Protein AF-A0A959WT94-F1 (afdb_monomer)

Nearest PDB structures (foldseek):
  5xgu-assembly2_B  TM=8.842E-01  e=6.555E-09  Escherichia coli DEC6A
  8cdv-assembly1_C  TM=9.179E-01  e=2.472E-06  Bacillus subtilis subsp. subtilis str. 168

Foldseek 3Di:
DLCVVCVVVVDDQPADPDRALVSLVVSLVVLPPPPCSVVSNVSSVVPDDDDFQALDQPADRPVRGSGDFDQDCVPPAVRNVLVVVVVVVVVVDDDDPVVVVVSNVVSRVVRVVRRVVVVVVVVVVVVVVVVVVVVVCVVVPPDDADWDFDDADPVGTDTAGVVVRD

Secondary structure (DSSP, 8-state):
-HHHHHHHTT------SS--HHHHHHHHHTTTT-TTHHHHHHHHHHTSPPP---SS---BGGGTBSS----S-TTT-HHHHHHHHHHHHHHH-PPPHHHHHHHHHHHHHHHHHHHHHHHHHHHHHHHHHHHHHHHHHGGGTT----EEEEEEETTEEEEEETTTT-

pLDDT: mean 90.52, std 6.8, range [61.22, 98.25]

Sequence (166 aa):
AVGRVARTMGVALKLGDKPTPKEFDATLREFEGRPDGRILSYLVLRALPRAEYTAEDRGHFGIGARRYAHFTSPIRRYPDLVVHRLVRLALAGPSSPDVSDRLKADVQAAAVICNDRERLADKAERFSDRLLRARFMADHIGESYDGVVSDVTGFGVFVTVENPYV

Radius of gyration: 21.81 Å; Cα contacts (8 Å, |Δi|>4): 116; chains: 1; bounding box: 52×33×58 Å

Structure (mmCIF, N/CA/C/O backbone):
data_AF-A0A959WT94-F1
#
_entry.id   AF-A0A959WT94-F1
#
loop_
_atom_site.group_PDB
_atom_site.id
_atom_site.type_symbol
_atom_site.label_atom_id
_atom_site.label_alt_id
_atom_site.label_comp_id
_atom_site.label_asym_id
_atom_site.label_entity_id
_atom_site.label_seq_id
_atom_site.pdbx_PDB_ins_code
_atom_site.Cartn_x
_atom_site.Cartn_y
_atom_site.Cartn_z
_atom_site.occupancy
_atom_site.B_iso_or_equiv
_atom_site.auth_seq_id
_atom_site.auth_comp_id
_atom_site.auth_asym_id
_atom_site.auth_atom_id
_atom_site.pdbx_PDB_model_num
ATOM 1 N N . ALA A 1 1 ? 10.349 2.839 18.066 1.00 61.22 1 ALA A N 1
ATOM 2 C CA . ALA A 1 1 ? 9.208 3.399 18.830 1.00 61.22 1 ALA A CA 1
ATOM 3 C C . ALA A 1 1 ? 8.202 2.314 19.225 1.00 61.22 1 ALA A C 1
ATOM 5 O O . ALA A 1 1 ? 7.979 2.145 20.417 1.00 61.22 1 ALA A O 1
ATOM 6 N N . VAL A 1 2 ? 7.686 1.528 18.271 1.00 75.12 2 VAL A N 1
ATOM 7 C CA . VAL A 1 2 ? 6.688 0.461 18.512 1.00 75.12 2 VAL A CA 1
ATOM 8 C C . VAL A 1 2 ? 7.111 -0.552 19.580 1.00 75.12 2 VAL A C 1
ATOM 10 O O . VAL A 1 2 ? 6.351 -0.802 20.506 1.00 75.12 2 VAL A O 1
ATOM 13 N N . GLY A 1 3 ? 8.358 -1.036 19.551 1.00 77.56 3 GLY A N 1
ATOM 14 C CA . GLY A 1 3 ? 8.851 -1.966 20.578 1.00 77.56 3 GLY A CA 1
ATOM 15 C C . GLY A 1 3 ? 8.880 -1.411 22.008 1.00 77.56 3 GLY A C 1
ATOM 16 O O . GLY A 1 3 ? 8.821 -2.189 22.950 1.00 77.56 3 GLY A O 1
ATOM 17 N N . ARG A 1 4 ? 8.932 -0.084 22.205 1.00 78.06 4 ARG A N 1
ATOM 18 C CA . ARG A 1 4 ? 8.800 0.509 23.551 1.00 78.06 4 ARG A CA 1
ATOM 19 C C . ARG A 1 4 ? 7.352 0.471 24.035 1.00 78.06 4 ARG A C 1
ATOM 21 O O . ARG A 1 4 ? 7.126 0.100 25.177 1.00 78.06 4 ARG A O 1
ATOM 28 N N . VAL A 1 5 ? 6.405 0.808 23.157 1.00 79.69 5 VAL A N 1
ATOM 29 C CA . VAL A 1 5 ? 4.966 0.795 23.467 1.00 79.69 5 VAL A CA 1
ATOM 30 C C . VAL A 1 5 ? 4.479 -0.633 23.724 1.00 79.69 5 VAL A C 1
ATOM 32 O O . VAL A 1 5 ? 3.810 -0.888 24.718 1.00 79.69 5 VAL A O 1
ATOM 35 N N . ALA A 1 6 ? 4.900 -1.595 22.900 1.00 81.00 6 ALA A N 1
ATOM 36 C CA . ALA A 1 6 ? 4.589 -3.004 23.130 1.00 81.00 6 ALA A CA 1
ATOM 37 C C . ALA A 1 6 ? 5.100 -3.482 24.503 1.00 81.00 6 ALA A C 1
ATOM 39 O O . ALA A 1 6 ? 4.353 -4.105 25.251 1.00 81.00 6 ALA A O 1
ATOM 40 N N . ARG A 1 7 ? 6.323 -3.095 24.904 1.00 84.69 7 ARG A N 1
ATOM 41 C CA . ARG A 1 7 ? 6.862 -3.429 26.235 1.00 84.69 7 ARG A CA 1
ATOM 42 C C . ARG A 1 7 ? 6.052 -2.835 27.385 1.00 84.69 7 ARG A C 1
ATOM 44 O O . ARG A 1 7 ? 5.858 -3.524 28.380 1.00 84.69 7 ARG A O 1
ATOM 51 N N . THR A 1 8 ? 5.556 -1.602 27.261 1.00 83.94 8 THR A N 1
ATOM 52 C CA . THR A 1 8 ? 4.666 -1.015 28.283 1.00 83.94 8 THR A CA 1
ATOM 53 C C . THR A 1 8 ? 3.323 -1.739 28.386 1.00 83.94 8 THR A C 1
ATOM 55 O O . THR A 1 8 ? 2.713 -1.723 29.446 1.00 83.94 8 THR A O 1
ATOM 58 N N . MET A 1 9 ? 2.899 -2.426 27.322 1.00 81.81 9 MET A N 1
ATOM 59 C CA . MET A 1 9 ? 1.714 -3.296 27.301 1.00 81.81 9 MET A CA 1
ATOM 60 C C . MET A 1 9 ? 2.046 -4.749 27.702 1.00 81.81 9 MET A C 1
ATOM 62 O O . MET A 1 9 ? 1.252 -5.661 27.493 1.00 81.81 9 MET A O 1
ATOM 66 N N . GLY A 1 10 ? 3.238 -4.992 28.264 1.00 82.38 10 GLY A N 1
ATOM 67 C CA . GLY A 1 10 ? 3.678 -6.321 28.698 1.00 82.38 10 GLY A CA 1
ATOM 68 C C . GLY A 1 10 ? 4.086 -7.258 27.557 1.00 82.38 10 GLY A C 1
ATOM 69 O O . GLY A 1 10 ? 4.183 -8.464 27.768 1.00 82.38 10 GLY A O 1
ATOM 70 N N . VAL A 1 11 ? 4.330 -6.731 26.351 1.00 83.44 11 VAL A N 1
ATOM 71 C CA . VAL A 1 11 ? 4.645 -7.522 25.154 1.00 83.44 11 VAL A CA 1
ATOM 72 C C . VAL A 1 11 ? 6.096 -7.336 24.700 1.00 83.44 11 VAL A C 1
ATOM 74 O O . VAL A 1 11 ? 6.523 -6.284 24.217 1.00 83.44 11 VAL A O 1
ATOM 77 N N . ALA A 1 12 ? 6.844 -8.427 24.846 1.00 82.44 12 ALA A N 1
ATOM 78 C CA . ALA A 1 12 ? 8.128 -8.744 24.227 1.00 82.44 12 ALA A CA 1
ATOM 79 C C . ALA A 1 12 ? 8.109 -8.867 22.692 1.00 82.44 12 ALA A C 1
ATOM 81 O O . ALA A 1 12 ? 7.974 -9.993 22.232 1.00 82.44 12 ALA A O 1
ATOM 82 N N . LEU A 1 13 ? 8.268 -7.805 21.883 1.00 80.88 13 LEU A N 1
ATOM 83 C CA . LEU A 1 13 ? 8.416 -8.008 20.425 1.00 80.88 13 LEU A CA 1
ATOM 84 C C . LEU A 1 13 ? 9.688 -8.810 20.115 1.00 80.88 13 LEU A C 1
ATOM 86 O O . LEU A 1 13 ? 10.795 -8.330 20.360 1.00 80.88 13 LEU A O 1
ATOM 90 N N . LYS A 1 14 ? 9.531 -9.996 19.523 1.00 79.81 14 LYS A N 1
ATOM 91 C CA . LYS A 1 14 ? 10.630 -10.880 19.097 1.00 79.81 14 LYS A CA 1
ATOM 92 C C . LYS A 1 14 ? 11.055 -10.596 17.652 1.00 79.81 14 LYS A C 1
ATOM 94 O O . LYS A 1 14 ? 11.212 -11.506 16.848 1.00 79.81 14 LYS A O 1
ATOM 99 N N . LEU A 1 15 ? 11.198 -9.319 17.309 1.00 82.19 15 LEU A N 1
ATOM 100 C CA . LEU A 1 15 ? 11.661 -8.889 15.991 1.00 82.19 15 LEU A CA 1
ATOM 101 C C . LEU A 1 15 ? 13.140 -8.509 16.099 1.00 82.19 15 LEU A C 1
ATOM 103 O O . LEU A 1 15 ? 13.492 -7.658 16.917 1.00 82.19 15 LEU A O 1
ATOM 107 N N . GLY A 1 16 ? 13.997 -9.149 15.300 1.00 76.69 16 GLY A N 1
ATOM 108 C CA . GLY A 1 16 ? 15.403 -8.752 15.166 1.00 76.69 16 GLY A CA 1
ATOM 109 C C . GLY A 1 16 ? 15.561 -7.404 14.448 1.00 76.69 16 GLY A C 1
ATOM 110 O O . GLY A 1 16 ? 14.578 -6.797 14.031 1.00 76.69 16 GLY A O 1
ATOM 111 N N . ASP A 1 17 ? 16.803 -6.950 14.249 1.00 77.94 17 ASP A N 1
ATOM 112 C CA . ASP A 1 17 ? 17.089 -5.661 13.585 1.00 77.94 17 ASP A CA 1
ATOM 113 C C . ASP A 1 17 ? 16.628 -5.617 12.118 1.00 77.94 17 ASP A C 1
ATOM 115 O O . ASP A 1 17 ? 16.235 -4.569 11.604 1.00 77.94 17 ASP A O 1
ATOM 119 N N . LYS A 1 18 ? 16.668 -6.768 11.436 1.00 81.62 18 LYS A N 1
ATOM 120 C CA . LYS A 1 18 ? 16.148 -6.974 10.077 1.00 81.62 18 LYS A CA 1
ATOM 121 C C . LYS A 1 18 ? 15.169 -8.142 10.094 1.00 81.62 18 LYS A C 1
ATOM 123 O O . LYS A 1 18 ? 15.533 -9.250 9.703 1.00 81.62 18 LYS A O 1
ATOM 128 N N . PRO A 1 19 ? 13.954 -7.916 10.596 1.00 86.38 19 PRO A N 1
ATOM 129 C CA . PRO A 1 19 ? 12.977 -8.977 10.736 1.00 86.38 19 PRO A CA 1
ATOM 130 C C . PRO A 1 19 ? 12.505 -9.442 9.359 1.00 86.38 19 PRO A C 1
ATOM 132 O O . PRO A 1 19 ? 12.385 -8.655 8.420 1.00 86.38 19 PRO A O 1
ATOM 135 N N . THR A 1 20 ? 12.232 -10.730 9.240 1.00 89.19 20 THR A N 1
ATOM 136 C CA . THR A 1 20 ? 11.689 -11.361 8.037 1.00 89.19 20 THR A CA 1
ATOM 137 C C . THR A 1 20 ? 10.158 -11.279 8.017 1.00 89.19 20 THR A C 1
ATOM 139 O O . THR A 1 20 ? 9.535 -11.146 9.074 1.00 89.19 20 THR A O 1
ATOM 142 N N . PRO A 1 21 ? 9.508 -11.432 6.845 1.00 89.56 21 PRO A N 1
ATOM 143 C CA . PRO A 1 21 ? 8.047 -11.500 6.768 1.00 89.56 21 PRO A CA 1
ATOM 144 C C . PRO A 1 21 ? 7.450 -12.593 7.666 1.00 89.56 21 PRO A C 1
ATOM 146 O O . PRO A 1 21 ? 6.391 -12.400 8.251 1.00 89.56 21 PRO A O 1
ATOM 149 N N . LYS A 1 22 ? 8.156 -13.721 7.826 1.00 89.06 22 LYS A N 1
ATOM 150 C CA . LYS A 1 22 ? 7.720 -14.846 8.663 1.00 89.06 22 LYS A CA 1
ATOM 151 C C . LYS A 1 22 ? 7.770 -14.521 10.159 1.00 89.06 22 LYS A C 1
ATOM 153 O O . LYS A 1 22 ? 6.860 -14.896 10.887 1.00 89.06 22 LYS A O 1
ATOM 158 N N . GLU A 1 23 ? 8.813 -13.831 10.619 1.00 88.88 23 GLU A N 1
ATOM 159 C CA . GLU A 1 23 ? 8.909 -13.372 12.015 1.00 88.88 23 GLU A CA 1
ATOM 160 C C . GLU A 1 23 ? 7.857 -12.300 12.325 1.00 88.88 23 GLU A C 1
ATOM 162 O O . GLU A 1 23 ? 7.281 -12.287 13.414 1.00 88.88 23 GLU A O 1
ATOM 167 N N . PHE A 1 24 ? 7.558 -11.439 11.346 1.00 88.62 24 PHE A N 1
ATOM 168 C CA . PHE A 1 24 ? 6.462 -10.475 11.431 1.00 88.62 24 PHE A CA 1
ATOM 169 C C . PHE A 1 24 ? 5.097 -11.162 11.545 1.00 88.62 24 PHE A C 1
ATOM 171 O O . PHE A 1 24 ? 4.346 -10.844 12.462 1.00 88.62 24 PHE A O 1
ATOM 178 N N . ASP A 1 25 ? 4.796 -12.124 10.668 1.00 88.94 25 ASP A N 1
ATOM 179 C CA . ASP A 1 25 ? 3.550 -12.903 10.711 1.00 88.94 25 ASP A CA 1
ATOM 180 C C . ASP A 1 25 ? 3.399 -13.654 12.041 1.00 88.94 25 ASP A C 1
ATOM 182 O O . ASP A 1 25 ? 2.361 -13.569 12.692 1.00 88.94 25 ASP A O 1
ATOM 186 N N . ALA A 1 26 ? 4.465 -14.311 12.512 1.00 89.12 26 ALA A N 1
ATOM 187 C CA . ALA A 1 26 ? 4.461 -14.991 13.805 1.00 89.12 26 ALA A CA 1
ATOM 188 C C . ALA A 1 26 ? 4.160 -14.026 14.965 1.00 89.12 26 ALA A C 1
ATOM 190 O O . ALA A 1 26 ? 3.366 -14.353 15.842 1.00 89.12 26 ALA A O 1
ATOM 191 N N . THR A 1 27 ? 4.737 -12.820 14.938 1.00 88.81 27 THR A N 1
ATOM 192 C CA . THR A 1 27 ? 4.476 -11.780 15.945 1.00 88.81 27 THR A CA 1
ATOM 193 C C . THR A 1 27 ? 3.016 -11.319 15.921 1.00 88.81 27 THR A C 1
ATOM 195 O O . THR A 1 27 ? 2.415 -11.158 16.977 1.00 88.81 27 THR A O 1
ATOM 198 N N . LEU A 1 28 ? 2.419 -11.131 14.738 1.00 89.56 28 LEU A N 1
ATOM 199 C CA . LEU A 1 28 ? 1.009 -10.740 14.623 1.00 89.56 28 LEU A CA 1
ATOM 200 C C . LEU A 1 28 ? 0.069 -11.835 15.142 1.00 89.56 28 LEU A C 1
ATOM 202 O O . LEU A 1 28 ? -0.892 -11.523 15.840 1.00 89.56 28 LEU A O 1
ATOM 206 N N . ARG A 1 29 ? 0.386 -13.111 14.892 1.00 90.56 29 ARG A N 1
ATOM 207 C CA . ARG A 1 29 ? -0.385 -14.244 15.431 1.00 90.56 29 ARG A CA 1
ATOM 208 C C . ARG A 1 29 ? -0.322 -14.340 16.953 1.00 90.56 29 ARG A C 1
ATOM 210 O O . ARG A 1 29 ? -1.302 -14.736 17.569 1.00 90.56 29 ARG A O 1
ATOM 217 N N . GLU A 1 30 ? 0.787 -13.941 17.582 1.00 88.81 30 GLU A N 1
ATOM 218 C CA . GLU A 1 30 ? 0.869 -13.850 19.051 1.00 88.81 30 GLU A CA 1
ATOM 219 C C . GLU A 1 30 ? -0.108 -12.807 19.635 1.00 88.81 30 GLU A C 1
ATOM 221 O O . GLU A 1 30 ? -0.405 -12.838 20.832 1.00 88.81 30 GLU A O 1
ATOM 226 N N . PHE A 1 31 ? -0.612 -11.876 18.816 1.00 90.31 31 PHE A N 1
ATOM 227 C CA . PHE A 1 31 ? -1.589 -10.874 19.243 1.00 90.31 31 PHE A CA 1
ATOM 228 C C . PHE A 1 31 ? -3.038 -11.338 19.098 1.00 90.31 31 PHE A C 1
ATOM 230 O O . PHE A 1 31 ? -3.927 -10.740 19.707 1.00 90.31 31 PHE A O 1
ATOM 237 N N . GLU A 1 32 ? -3.296 -12.392 18.326 1.00 88.56 32 GLU A N 1
ATOM 238 C CA . GLU A 1 32 ? -4.642 -12.927 18.142 1.00 88.56 32 GLU A CA 1
ATOM 239 C C . GLU A 1 32 ? -5.213 -13.438 19.474 1.00 88.56 32 GLU A C 1
ATOM 241 O O . GLU A 1 32 ? -4.534 -14.078 20.274 1.00 88.56 32 GLU A O 1
ATOM 246 N N . GLY A 1 33 ? -6.478 -13.111 19.748 1.00 86.00 33 GLY A N 1
ATOM 247 C CA . GLY A 1 33 ? -7.162 -13.501 20.987 1.00 86.00 33 GLY A CA 1
ATOM 248 C C . GLY A 1 33 ? -6.790 -12.684 22.231 1.00 86.00 33 GLY A C 1
ATOM 249 O O . GLY A 1 33 ? -7.435 -12.842 23.267 1.00 86.00 33 GLY A O 1
ATOM 250 N N . ARG A 1 34 ? -5.807 -11.776 22.156 1.00 89.19 34 ARG A N 1
ATOM 251 C CA . ARG A 1 34 ? -5.510 -10.855 23.260 1.00 89.19 34 ARG A CA 1
ATOM 252 C C . ARG A 1 34 ? -6.493 -9.675 23.295 1.00 89.19 34 ARG A C 1
ATOM 254 O O . ARG A 1 34 ? -6.793 -9.123 22.233 1.00 89.19 34 ARG A O 1
ATOM 261 N N . PRO A 1 35 ? -6.898 -9.184 24.485 1.00 86.50 35 PRO A N 1
ATOM 262 C CA . PRO A 1 35 ? -7.743 -7.989 24.605 1.00 86.50 35 PRO A CA 1
ATOM 263 C C . PRO A 1 35 ? -7.142 -6.730 23.954 1.00 86.50 35 PRO A C 1
ATOM 265 O O . PRO A 1 35 ? -7.859 -5.908 23.395 1.00 86.50 35 PRO A O 1
ATOM 268 N N . ASP A 1 36 ? -5.815 -6.591 23.993 1.00 86.31 36 ASP A N 1
ATOM 269 C CA . ASP A 1 36 ? -5.043 -5.481 23.418 1.00 86.31 36 ASP A CA 1
ATOM 270 C C . ASP A 1 36 ? -4.467 -5.791 22.020 1.00 86.31 36 ASP A C 1
ATOM 272 O O . ASP A 1 36 ? -3.782 -4.958 21.416 1.00 86.31 36 ASP A O 1
ATOM 276 N N . GLY A 1 37 ? -4.762 -6.977 21.475 1.00 88.00 37 GLY A N 1
ATOM 277 C CA . GLY A 1 37 ? -4.138 -7.504 20.263 1.00 88.00 37 GLY A CA 1
ATOM 278 C C . GLY A 1 37 ? -4.353 -6.640 19.022 1.00 88.00 37 GLY A C 1
ATOM 279 O O . GLY A 1 37 ? -3.449 -6.475 18.199 1.00 88.00 37 GLY A O 1
ATOM 280 N N . ARG A 1 38 ? -5.528 -6.010 18.915 1.00 84.69 38 ARG A N 1
ATOM 281 C CA . ARG A 1 38 ? -5.871 -5.112 17.805 1.00 84.69 38 ARG A CA 1
ATOM 282 C C . ARG A 1 38 ? -4.979 -3.869 17.765 1.00 84.69 38 ARG A C 1
ATOM 284 O O . ARG A 1 38 ? -4.489 -3.505 16.697 1.00 84.69 38 ARG A O 1
ATOM 291 N N . ILE A 1 39 ? -4.732 -3.238 18.915 1.00 83.69 39 ILE A N 1
ATOM 292 C CA . ILE A 1 39 ? -3.874 -2.045 19.010 1.00 83.69 39 ILE A CA 1
ATOM 293 C C . ILE A 1 39 ? -2.414 -2.425 18.749 1.00 83.69 39 ILE A C 1
ATOM 295 O O . ILE A 1 39 ? -1.722 -1.729 18.006 1.00 83.69 39 ILE A O 1
ATOM 299 N N . LEU A 1 40 ? -1.951 -3.550 19.301 1.00 87.19 40 LEU A N 1
ATOM 300 C CA . LEU A 1 40 ? -0.597 -4.056 19.059 1.00 87.19 40 LEU A CA 1
ATOM 301 C C . LEU A 1 40 ? -0.356 -4.334 17.570 1.00 87.19 40 LEU A C 1
ATOM 303 O O . LEU A 1 40 ? 0.638 -3.865 17.008 1.00 87.19 40 LEU A O 1
ATOM 307 N N . SER A 1 41 ? -1.303 -5.011 16.916 1.00 88.88 41 SER A N 1
ATOM 308 C CA . SER A 1 41 ? -1.264 -5.277 15.474 1.00 88.88 41 SER A CA 1
ATOM 309 C C . SER A 1 41 ? -1.224 -3.980 14.674 1.00 88.88 41 SER A C 1
ATOM 311 O O . SER A 1 41 ? -0.368 -3.814 13.808 1.00 88.88 41 SER A O 1
ATOM 313 N N . TYR A 1 42 ? -2.091 -3.022 15.009 1.00 86.25 42 TYR A N 1
ATOM 314 C CA . TYR A 1 42 ? -2.118 -1.713 14.366 1.00 86.25 42 TYR A CA 1
ATOM 315 C C . TYR A 1 42 ? -0.773 -0.982 14.473 1.00 86.25 42 TYR A C 1
ATOM 317 O O . TYR A 1 42 ? -0.257 -0.493 13.469 1.00 86.25 42 TYR A O 1
ATOM 325 N N . LEU A 1 43 ? -0.170 -0.936 15.664 1.00 84.88 43 LEU A N 1
ATOM 326 C CA . LEU A 1 43 ? 1.113 -0.265 15.881 1.00 84.88 43 LEU A CA 1
ATOM 327 C C . LEU A 1 43 ? 2.251 -0.922 15.092 1.00 84.88 43 LEU A C 1
ATOM 329 O O . LEU A 1 43 ? 3.074 -0.216 14.509 1.00 84.88 43 LEU A O 1
ATOM 333 N N . VAL A 1 44 ? 2.297 -2.257 15.065 1.00 86.19 44 VAL A N 1
ATOM 334 C CA . VAL A 1 44 ? 3.315 -3.016 14.323 1.00 86.19 44 VAL A CA 1
ATOM 335 C C . VAL A 1 44 ? 3.149 -2.830 12.817 1.00 86.19 44 VAL A C 1
ATOM 337 O O . VAL A 1 44 ? 4.122 -2.503 12.138 1.00 86.19 44 VAL A O 1
ATOM 340 N N . LEU A 1 45 ? 1.926 -2.949 12.296 1.00 87.19 45 LEU A N 1
ATOM 341 C CA . LEU A 1 45 ? 1.635 -2.746 10.875 1.00 87.19 45 LEU A CA 1
ATOM 342 C C . LEU A 1 45 ? 1.912 -1.305 10.433 1.00 87.19 45 LEU A C 1
ATOM 344 O O . LEU A 1 45 ? 2.474 -1.087 9.363 1.00 87.19 45 LEU A O 1
ATOM 348 N N . ARG A 1 46 ? 1.597 -0.313 11.275 1.00 85.75 46 ARG A N 1
ATOM 349 C CA . ARG A 1 46 ? 1.847 1.110 10.994 1.00 85.75 46 ARG A CA 1
ATOM 350 C C . ARG A 1 46 ? 3.336 1.462 10.910 1.00 85.75 46 ARG A C 1
ATOM 352 O O . ARG A 1 46 ? 3.674 2.499 10.346 1.00 85.75 46 ARG A O 1
ATOM 359 N N . ALA A 1 47 ? 4.227 0.634 11.458 1.00 84.50 47 ALA A N 1
ATOM 360 C CA . ALA A 1 47 ? 5.670 0.831 11.322 1.00 84.50 47 ALA A CA 1
ATOM 361 C C . ALA A 1 47 ? 6.236 0.351 9.979 1.00 84.50 47 ALA A C 1
ATOM 363 O O . ALA A 1 47 ? 7.385 0.676 9.673 1.00 84.50 47 ALA A O 1
ATOM 364 N N . LEU A 1 48 ? 5.472 -0.409 9.189 1.00 87.50 48 LEU A N 1
ATOM 365 C CA . LEU A 1 48 ? 5.921 -0.838 7.871 1.00 87.50 48 LEU A CA 1
ATOM 366 C C . LEU A 1 48 ? 5.950 0.345 6.893 1.00 87.50 48 LEU A C 1
ATOM 368 O O . LEU A 1 48 ? 5.054 1.195 6.914 1.00 87.50 48 LEU A O 1
ATOM 372 N N . PRO A 1 49 ? 6.956 0.402 6.003 1.00 88.69 49 PRO A N 1
ATOM 373 C CA . PRO A 1 49 ? 6.943 1.359 4.914 1.00 88.69 49 PRO A CA 1
ATOM 374 C C . PRO A 1 49 ? 5.784 1.050 3.963 1.00 88.69 49 PRO A C 1
ATOM 376 O O . PRO A 1 49 ? 5.386 -0.102 3.774 1.00 88.69 49 PRO A O 1
ATOM 379 N N . ARG A 1 50 ? 5.263 2.096 3.322 1.00 91.12 50 ARG A N 1
ATOM 380 C CA . ARG A 1 50 ? 4.298 1.944 2.234 1.00 91.12 50 ARG A CA 1
ATOM 381 C C . ARG A 1 50 ? 4.980 1.261 1.041 1.00 91.12 50 ARG A C 1
ATOM 383 O O . ARG A 1 50 ? 6.129 1.573 0.737 1.00 91.12 50 ARG A O 1
ATOM 390 N N . ALA A 1 51 ? 4.264 0.373 0.354 1.00 94.12 51 ALA A N 1
ATOM 391 C CA . ALA A 1 51 ? 4.713 -0.161 -0.929 1.00 94.12 51 ALA A CA 1
ATOM 392 C C . ALA A 1 51 ? 4.793 0.953 -1.990 1.00 94.12 51 ALA A C 1
ATOM 394 O O . ALA A 1 51 ? 4.007 1.903 -1.967 1.00 94.12 51 ALA A O 1
ATOM 395 N N . GLU A 1 52 ? 5.738 0.827 -2.916 1.00 94.81 52 GLU A N 1
ATOM 396 C CA . GLU A 1 52 ? 5.956 1.786 -3.998 1.00 94.81 52 GLU A CA 1
ATOM 397 C C . GLU A 1 52 ? 6.335 1.070 -5.297 1.00 94.81 52 GLU A C 1
ATOM 399 O O . GLU A 1 52 ? 6.941 -0.003 -5.285 1.00 94.81 52 GLU A O 1
ATOM 404 N N . TYR A 1 53 ? 6.007 1.686 -6.429 1.00 97.00 53 TYR A N 1
ATOM 405 C CA . TYR A 1 53 ? 6.578 1.327 -7.720 1.00 97.00 53 TYR A CA 1
AT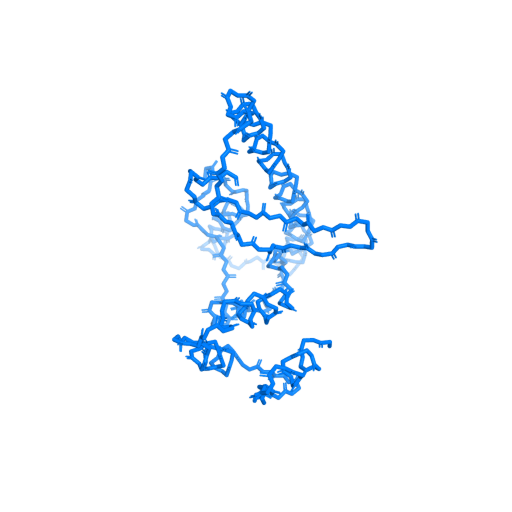OM 406 C C . TYR A 1 53 ? 8.028 1.810 -7.802 1.00 97.00 53 TYR A C 1
ATOM 408 O O . TYR A 1 53 ? 8.337 2.941 -7.426 1.00 97.00 53 TYR A O 1
ATOM 416 N N . THR A 1 54 ? 8.907 0.971 -8.343 1.00 95.25 54 THR A N 1
ATOM 417 C CA . THR A 1 54 ? 10.326 1.269 -8.578 1.00 95.25 54 THR A CA 1
ATOM 418 C C . THR A 1 54 ? 10.834 0.446 -9.764 1.00 95.25 54 THR A C 1
ATOM 420 O O . THR A 1 54 ? 10.298 -0.626 -10.047 1.00 95.25 54 THR A O 1
ATOM 423 N N . ALA A 1 55 ? 11.855 0.941 -10.468 1.00 94.06 55 ALA A N 1
ATOM 424 C CA . ALA A 1 55 ? 12.544 0.180 -11.513 1.00 94.06 55 ALA A CA 1
ATOM 425 C C . ALA A 1 55 ? 13.497 -0.897 -10.949 1.00 94.06 55 ALA A C 1
ATOM 427 O O . ALA A 1 55 ? 14.025 -1.714 -11.702 1.00 94.06 55 ALA A O 1
ATOM 428 N N . GLU A 1 56 ? 13.752 -0.889 -9.638 1.00 92.44 56 GLU A N 1
ATOM 429 C CA . GLU A 1 56 ? 14.632 -1.841 -8.959 1.00 92.44 56 GLU A CA 1
ATOM 430 C C . GLU A 1 56 ? 13.843 -2.970 -8.291 1.00 92.44 56 GLU A C 1
ATOM 432 O O . GLU A 1 56 ? 12.878 -2.730 -7.568 1.00 92.44 56 GLU A O 1
ATOM 437 N N . ASP A 1 57 ? 14.302 -4.209 -8.454 1.00 91.19 57 ASP A N 1
ATOM 438 C CA . ASP A 1 57 ? 13.739 -5.356 -7.743 1.00 91.19 57 ASP A CA 1
ATOM 439 C C . ASP A 1 57 ? 14.196 -5.353 -6.277 1.00 91.19 57 ASP A C 1
ATOM 441 O O . ASP A 1 57 ? 15.307 -5.768 -5.946 1.00 91.19 57 ASP A O 1
ATOM 445 N N . ARG A 1 58 ? 13.331 -4.840 -5.397 1.00 91.19 58 ARG A N 1
ATOM 446 C CA . ARG A 1 58 ? 13.549 -4.779 -3.941 1.00 91.19 58 ARG A CA 1
ATOM 447 C C . ARG A 1 58 ? 12.768 -5.855 -3.177 1.00 91.19 58 ARG A C 1
ATOM 449 O O . ARG A 1 58 ? 12.803 -5.881 -1.946 1.00 91.19 58 ARG A O 1
ATOM 456 N N . GLY A 1 59 ? 12.058 -6.732 -3.890 1.00 92.62 59 GLY A N 1
ATOM 457 C CA . GLY A 1 59 ? 11.060 -7.627 -3.312 1.00 92.62 59 GLY A CA 1
ATOM 458 C C . GLY A 1 59 ? 9.866 -6.894 -2.693 1.00 92.62 59 GLY A C 1
ATOM 459 O O . GLY A 1 59 ? 9.733 -5.675 -2.776 1.00 92.62 59 GLY A O 1
ATOM 460 N N . HIS A 1 60 ? 8.964 -7.653 -2.072 1.00 94.75 60 HIS A N 1
ATOM 461 C CA . HIS A 1 60 ? 7.764 -7.122 -1.433 1.00 94.75 60 HIS A CA 1
ATOM 462 C C . HIS A 1 60 ? 7.560 -7.759 -0.056 1.00 94.75 60 HIS A C 1
ATOM 464 O O . HIS A 1 60 ? 6.986 -8.843 0.081 1.00 94.75 60 HIS A O 1
ATOM 470 N N . PHE A 1 61 ? 8.001 -7.042 0.981 1.00 92.69 61 PHE A N 1
ATOM 471 C CA . PHE A 1 61 ? 8.003 -7.515 2.367 1.00 92.69 61 PHE A CA 1
ATOM 472 C C . PHE A 1 61 ? 6.619 -7.966 2.847 1.00 92.69 61 PHE A C 1
ATOM 474 O O . PHE A 1 61 ? 6.467 -9.092 3.310 1.00 92.69 61 PHE A O 1
ATOM 481 N N . GLY A 1 62 ? 5.598 -7.122 2.660 1.00 89.50 62 GLY A N 1
ATOM 482 C CA . GLY A 1 62 ? 4.248 -7.365 3.185 1.00 89.50 62 GLY A CA 1
ATOM 483 C C . GLY A 1 62 ? 3.521 -8.583 2.604 1.00 89.50 62 GLY A C 1
ATOM 484 O O . GLY A 1 62 ? 2.528 -9.006 3.176 1.00 89.50 62 GLY A O 1
ATOM 485 N N . ILE A 1 63 ? 4.010 -9.159 1.500 1.00 91.00 63 ILE A N 1
ATOM 486 C CA . ILE A 1 63 ? 3.452 -10.388 0.900 1.00 91.00 63 ILE A CA 1
ATOM 487 C C . ILE A 1 63 ? 4.477 -11.533 0.878 1.00 91.00 63 ILE A C 1
ATOM 489 O O . ILE A 1 63 ? 4.221 -12.582 0.298 1.00 91.00 63 ILE A O 1
ATOM 493 N N . GLY A 1 64 ? 5.666 -11.329 1.456 1.00 91.56 64 GLY A N 1
ATOM 494 C CA . GLY A 1 64 ? 6.725 -12.337 1.495 1.00 91.56 64 GLY A CA 1
ATOM 495 C C . GLY A 1 64 ? 7.338 -12.706 0.137 1.00 91.56 64 GLY A C 1
ATOM 496 O O . GLY A 1 64 ? 7.950 -13.767 0.022 1.00 91.56 64 GLY A O 1
ATOM 497 N N . ALA A 1 65 ? 7.200 -11.867 -0.894 1.00 92.94 65 ALA A N 1
ATOM 498 C CA . ALA A 1 65 ? 7.689 -12.176 -2.240 1.00 92.94 65 ALA A CA 1
ATOM 499 C C . ALA A 1 65 ? 9.094 -11.610 -2.490 1.00 92.94 65 ALA A C 1
ATOM 501 O O . ALA A 1 65 ? 9.359 -10.439 -2.224 1.00 92.94 65 ALA A O 1
ATOM 502 N N . ARG A 1 66 ? 9.992 -12.425 -3.068 1.00 93.06 66 ARG A N 1
ATOM 503 C CA . ARG A 1 66 ? 11.339 -11.971 -3.473 1.00 93.06 66 ARG A CA 1
ATOM 504 C C . ARG A 1 66 ? 11.321 -11.059 -4.691 1.00 93.06 66 ARG A C 1
ATOM 506 O O . ARG A 1 66 ? 12.154 -1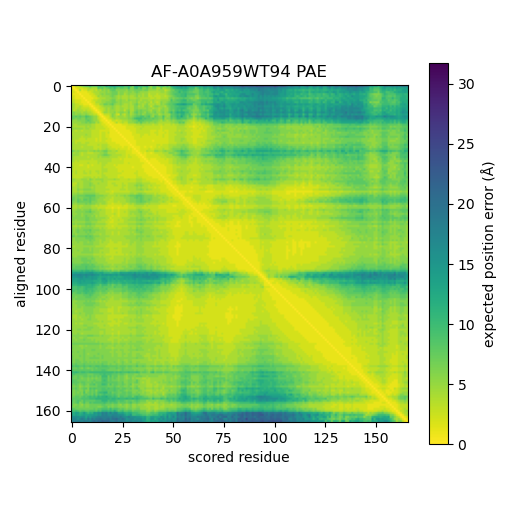0.173 -4.766 1.00 93.06 66 ARG A O 1
ATOM 513 N N . ARG A 1 67 ? 10.400 -11.309 -5.622 1.00 95.06 67 ARG A N 1
ATOM 514 C CA . ARG A 1 67 ? 10.172 -10.515 -6.831 1.00 95.06 67 ARG A CA 1
ATOM 515 C C . ARG A 1 67 ? 8.683 -10.335 -7.000 1.00 95.06 67 ARG A C 1
ATOM 51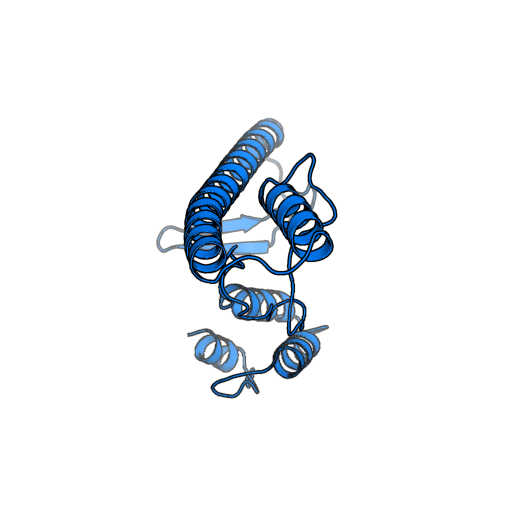7 O O . ARG A 1 67 ? 7.944 -11.316 -6.913 1.00 95.06 67 ARG A O 1
ATOM 524 N N . TYR A 1 68 ? 8.246 -9.109 -7.232 1.00 95.94 68 TYR A N 1
ATOM 525 C CA . TYR A 1 68 ? 6.835 -8.823 -7.419 1.00 95.94 68 TYR A CA 1
ATOM 526 C C . TYR A 1 68 ? 6.647 -7.605 -8.312 1.00 95.94 68 TYR A C 1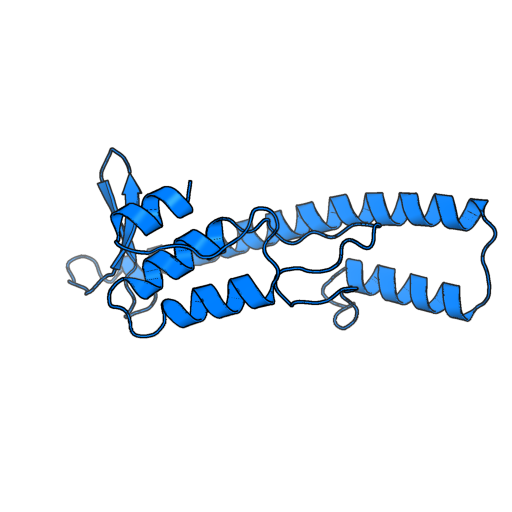
ATOM 528 O O . TYR A 1 68 ? 7.344 -6.606 -8.166 1.00 95.94 68 TYR A O 1
ATOM 536 N N . ALA A 1 69 ? 5.682 -7.695 -9.221 1.00 95.88 69 ALA A N 1
ATOM 537 C CA . ALA A 1 69 ? 5.246 -6.592 -10.058 1.00 95.88 69 ALA A CA 1
ATOM 538 C C . ALA A 1 69 ? 3.743 -6.724 -10.319 1.00 95.88 69 ALA A C 1
ATOM 540 O O . ALA A 1 69 ? 3.220 -7.831 -10.466 1.00 95.88 69 ALA A O 1
ATOM 541 N N . HIS A 1 70 ? 3.044 -5.594 -10.405 1.00 97.31 70 HIS A N 1
ATOM 542 C CA . HIS A 1 70 ? 1.664 -5.590 -10.873 1.00 97.31 70 HIS A CA 1
ATOM 543 C C . HIS A 1 70 ? 1.608 -5.855 -12.383 1.00 97.31 70 HIS A C 1
ATOM 545 O O . HIS A 1 70 ? 2.344 -5.249 -13.157 1.00 97.31 70 HIS A O 1
ATOM 551 N N . PHE A 1 71 ? 0.726 -6.767 -12.793 1.00 97.62 71 PHE A N 1
ATOM 552 C CA . PHE A 1 71 ? 0.567 -7.175 -14.195 1.00 97.62 71 PHE A CA 1
ATOM 553 C C . PHE A 1 71 ? -0.894 -7.409 -14.613 1.00 97.62 71 PHE A C 1
ATOM 555 O O . PHE A 1 71 ? -1.247 -7.303 -15.785 1.00 97.62 71 PHE A O 1
ATOM 562 N N . THR A 1 72 ? -1.769 -7.757 -13.674 1.00 98.19 72 THR A N 1
ATOM 563 C CA . THR A 1 72 ? -3.099 -8.315 -13.952 1.00 98.19 72 THR A CA 1
ATOM 564 C C . THR A 1 72 ? -4.197 -7.273 -14.180 1.00 98.19 72 THR A C 1
ATOM 566 O O . THR A 1 72 ? -5.364 -7.632 -14.305 1.00 98.19 72 THR A O 1
ATOM 569 N N . SER A 1 73 ? -3.899 -5.971 -14.182 1.00 98.12 73 SER A N 1
ATOM 570 C CA . SER A 1 73 ? -4.918 -4.912 -14.286 1.00 98.12 73 SER A CA 1
ATOM 571 C C . SER A 1 73 ? -4.496 -3.698 -15.138 1.00 98.12 73 SER A C 1
ATOM 573 O O . SER A 1 73 ? -4.643 -2.561 -14.680 1.00 98.12 73 SER A O 1
ATOM 575 N N . PRO A 1 74 ? -4.049 -3.891 -16.397 1.00 97.81 74 PRO A N 1
ATOM 576 C CA . PRO A 1 74 ? -3.555 -2.810 -17.266 1.00 97.81 74 PRO A CA 1
ATOM 577 C C . PRO A 1 74 ? -4.598 -1.747 -17.631 1.00 97.81 74 PRO A C 1
ATOM 579 O O . PRO A 1 74 ? -4.225 -0.633 -17.982 1.00 97.81 74 PRO A O 1
ATOM 582 N N . ILE A 1 75 ? -5.896 -2.047 -17.514 1.00 98.25 75 ILE A N 1
ATOM 583 C CA . ILE A 1 75 ? -6.977 -1.083 -17.786 1.00 98.25 75 ILE A CA 1
ATOM 584 C C . ILE A 1 75 ? -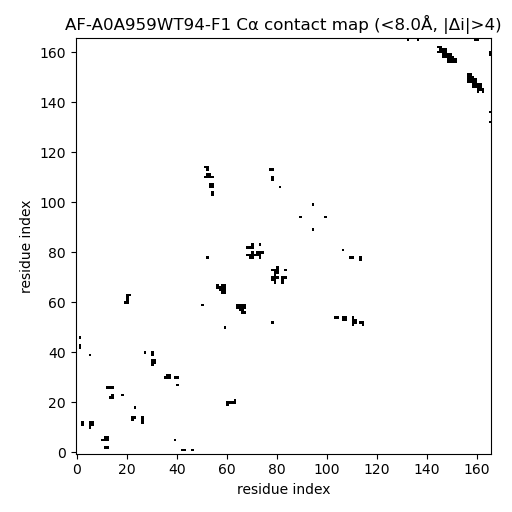7.048 0.014 -16.710 1.00 98.25 75 ILE A C 1
ATOM 586 O O . ILE A 1 75 ? -7.385 1.153 -17.010 1.00 98.25 75 ILE A O 1
ATOM 590 N N . ARG A 1 76 ? -6.727 -0.317 -15.453 1.00 97.44 76 ARG A N 1
ATOM 591 C CA . ARG A 1 76 ? -6.932 0.569 -14.288 1.00 97.44 76 ARG A CA 1
ATOM 592 C C . ARG A 1 76 ? -5.649 0.924 -13.537 1.00 97.44 76 ARG A C 1
ATOM 594 O O . ARG A 1 76 ? -5.700 1.655 -12.555 1.00 97.44 76 ARG A O 1
ATOM 601 N N . ARG A 1 77 ? -4.500 0.398 -13.968 1.00 97.81 77 ARG A N 1
ATOM 602 C CA . ARG A 1 77 ? -3.181 0.682 -13.393 1.00 97.81 77 ARG A CA 1
ATOM 603 C C . ARG A 1 77 ? -2.156 0.822 -14.513 1.00 97.81 77 ARG A C 1
ATOM 605 O O . ARG A 1 77 ? -1.860 -0.134 -15.224 1.00 97.81 77 ARG A O 1
ATOM 612 N N . TYR A 1 78 ? -1.594 2.020 -14.650 1.00 97.94 78 TYR A N 1
ATOM 613 C CA . TYR A 1 78 ? -0.561 2.296 -15.651 1.00 97.94 78 TYR A CA 1
ATOM 614 C C . TYR A 1 78 ? 0.721 1.452 -15.479 1.00 97.94 78 TYR A C 1
ATOM 616 O O . TYR A 1 78 ? 1.265 1.023 -16.498 1.00 97.94 78 TYR A O 1
ATOM 624 N N . PRO A 1 79 ? 1.188 1.126 -14.253 1.00 97.94 79 PRO A N 1
ATOM 625 C CA . PRO A 1 79 ? 2.331 0.229 -14.064 1.00 97.94 79 PRO A CA 1
ATOM 626 C C . PRO A 1 79 ? 2.152 -1.134 -14.738 1.00 97.94 79 PRO A C 1
ATOM 628 O O . PRO A 1 79 ? 3.059 -1.588 -15.427 1.00 97.94 79 PRO A O 1
ATOM 631 N N . ASP A 1 80 ? 0.970 -1.748 -14.635 1.00 98.19 80 ASP A N 1
ATOM 632 C CA . ASP A 1 80 ? 0.669 -3.011 -15.313 1.00 98.19 80 ASP A CA 1
ATOM 633 C C . ASP A 1 80 ? 0.817 -2.869 -16.838 1.00 98.19 80 ASP A C 1
ATOM 635 O O . ASP A 1 80 ? 1.417 -3.726 -17.480 1.00 98.19 80 ASP A O 1
ATOM 639 N N . LEU A 1 81 ? 0.347 -1.764 -17.431 1.00 98.00 81 LEU A N 1
ATOM 640 C CA . LEU A 1 81 ? 0.506 -1.504 -18.867 1.00 98.00 81 LEU A CA 1
ATOM 641 C C . LEU A 1 81 ? 1.983 -1.380 -19.276 1.00 98.00 81 LEU A C 1
ATOM 643 O O . LEU A 1 81 ? 2.374 -1.876 -20.336 1.00 98.00 81 LEU A O 1
ATOM 647 N N . VAL A 1 82 ? 2.808 -0.734 -18.447 1.00 96.75 82 VAL A N 1
ATOM 648 C CA . VAL A 1 82 ? 4.261 -0.666 -18.659 1.00 96.75 82 VAL A CA 1
ATOM 649 C C . VAL A 1 82 ? 4.858 -2.071 -18.627 1.00 96.75 82 VAL A C 1
ATOM 651 O O . VAL A 1 82 ? 5.549 -2.446 -19.570 1.00 96.75 82 VAL A O 1
ATOM 654 N N . VAL A 1 83 ? 4.530 -2.887 -17.621 1.00 96.62 83 VAL A N 1
ATOM 655 C CA . VAL A 1 83 ? 5.018 -4.274 -17.529 1.00 96.62 83 VAL A CA 1
ATOM 656 C C . VAL A 1 83 ? 4.586 -5.102 -18.743 1.00 96.62 83 VAL A C 1
ATOM 658 O O . VAL A 1 83 ? 5.413 -5.809 -19.310 1.00 96.62 83 VAL A O 1
ATOM 661 N N . HIS A 1 84 ? 3.340 -4.976 -19.215 1.00 98.00 84 HIS A N 1
ATOM 662 C CA . HIS A 1 84 ? 2.876 -5.641 -20.445 1.00 98.00 84 HIS A CA 1
ATOM 663 C C . HIS A 1 84 ? 3.752 -5.295 -21.657 1.00 98.00 84 HIS A C 1
ATOM 665 O O . HIS A 1 84 ? 4.131 -6.182 -22.425 1.00 98.00 84 HIS A O 1
ATOM 671 N N . ARG A 1 85 ? 4.120 -4.017 -21.819 1.00 95.56 85 ARG A N 1
ATOM 672 C CA . ARG A 1 85 ? 5.010 -3.562 -22.902 1.00 95.56 85 ARG A CA 1
ATOM 673 C C . ARG A 1 85 ? 6.427 -4.113 -22.748 1.00 95.56 85 ARG A C 1
ATOM 675 O O . ARG A 1 85 ? 7.000 -4.562 -23.737 1.00 95.56 85 ARG A O 1
ATOM 682 N N . LEU A 1 86 ? 6.965 -4.119 -21.527 1.00 94.25 86 LEU A N 1
ATOM 683 C CA . LEU A 1 86 ? 8.294 -4.661 -21.225 1.00 94.25 86 LEU A CA 1
ATOM 684 C C . LEU A 1 86 ? 8.373 -6.166 -21.501 1.00 94.25 86 LEU A C 1
ATOM 686 O O . LEU A 1 86 ? 9.327 -6.621 -22.124 1.00 94.25 86 LEU A O 1
ATOM 690 N N . VAL A 1 87 ? 7.355 -6.930 -21.097 1.00 94.94 87 VAL A N 1
ATOM 691 C CA . VAL A 1 87 ? 7.266 -8.370 -21.382 1.00 94.94 87 VAL A CA 1
ATOM 692 C C . VAL A 1 87 ? 7.221 -8.609 -22.889 1.00 94.94 87 VAL A C 1
ATOM 694 O O . VAL A 1 87 ? 7.960 -9.448 -23.397 1.00 94.94 87 VAL A O 1
ATOM 697 N N . ARG A 1 88 ? 6.413 -7.840 -23.630 1.00 95.44 88 ARG A N 1
ATOM 698 C CA . ARG A 1 88 ? 6.356 -7.947 -25.094 1.00 95.44 88 ARG A CA 1
ATOM 699 C C . ARG A 1 88 ? 7.703 -7.637 -25.754 1.00 95.44 88 ARG A C 1
ATOM 701 O O . ARG A 1 88 ? 8.078 -8.337 -26.687 1.00 95.44 88 ARG A O 1
ATOM 708 N N . LEU A 1 89 ? 8.414 -6.614 -25.276 1.00 92.56 89 LEU A N 1
ATOM 709 C CA . LEU A 1 89 ? 9.751 -6.271 -25.765 1.00 92.56 89 LEU A CA 1
ATOM 710 C C . LEU A 1 89 ? 10.748 -7.402 -25.486 1.00 92.56 89 LEU A C 1
ATOM 712 O O . LEU A 1 89 ? 11.449 -7.822 -26.397 1.00 92.56 89 LEU A O 1
ATOM 716 N N . ALA A 1 90 ? 10.757 -7.942 -24.266 1.00 91.62 90 ALA A N 1
ATOM 717 C CA . ALA A 1 90 ? 11.646 -9.038 -23.886 1.00 91.62 90 ALA A CA 1
ATOM 718 C C . ALA A 1 90 ? 11.410 -10.310 -24.722 1.00 91.62 90 ALA A C 1
ATOM 720 O O . ALA A 1 90 ? 12.360 -11.007 -25.068 1.00 91.62 90 ALA A O 1
ATOM 721 N N . LEU A 1 91 ? 10.154 -10.595 -25.084 1.00 95.44 91 LEU A N 1
ATOM 722 C CA . LEU A 1 91 ? 9.803 -11.716 -25.963 1.00 95.44 91 LEU A CA 1
ATOM 723 C C . LEU A 1 91 ? 10.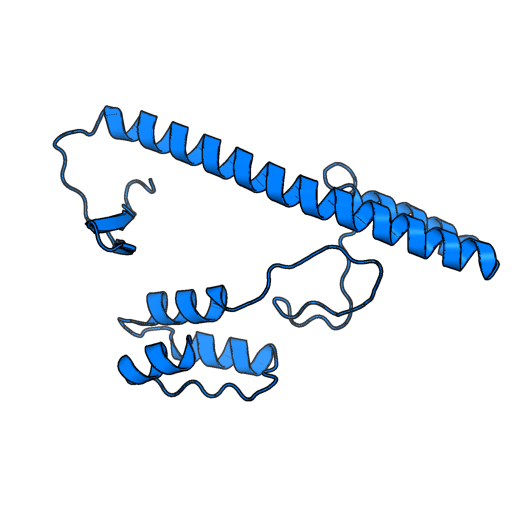235 -11.505 -27.424 1.00 95.44 91 LEU A C 1
ATOM 725 O O . LEU A 1 91 ? 10.376 -12.483 -28.152 1.00 95.44 91 LEU A O 1
ATOM 729 N N . ALA A 1 92 ? 10.444 -10.259 -27.861 1.00 93.56 92 ALA A N 1
ATOM 730 C CA . ALA A 1 92 ? 10.902 -9.945 -29.216 1.00 93.56 92 ALA A CA 1
ATOM 731 C C . ALA A 1 92 ? 12.421 -10.130 -29.405 1.00 93.56 92 ALA A C 1
ATOM 733 O O . ALA A 1 92 ? 12.893 -10.130 -30.541 1.00 93.56 92 ALA A O 1
ATOM 734 N N . GLY A 1 93 ? 13.176 -10.305 -28.317 1.00 91.38 93 GLY A N 1
ATOM 735 C CA . GLY A 1 93 ? 14.622 -10.516 -28.332 1.00 91.38 93 GLY A CA 1
ATOM 736 C C . GLY A 1 93 ? 15.384 -9.527 -27.445 1.00 91.38 93 GLY A C 1
ATOM 737 O O . GLY A 1 93 ? 14.789 -8.629 -26.846 1.00 91.38 93 GLY A O 1
ATOM 738 N N . PRO A 1 94 ? 16.711 -9.696 -27.319 1.00 84.81 94 PRO A N 1
ATOM 739 C CA . PRO A 1 94 ? 17.533 -8.822 -26.494 1.00 84.81 94 PRO A CA 1
ATOM 740 C C . PRO A 1 94 ? 17.599 -7.405 -27.076 1.00 84.81 94 PRO A C 1
ATOM 742 O O . PRO A 1 94 ? 17.847 -7.213 -28.266 1.00 84.81 94 PRO A O 1
ATOM 745 N N . SER A 1 95 ? 17.430 -6.409 -26.210 1.00 84.75 95 SER A N 1
ATOM 746 C CA . SER A 1 95 ? 17.689 -5.003 -26.530 1.00 84.75 95 SER A CA 1
ATOM 747 C C . SER A 1 95 ? 19.181 -4.688 -26.424 1.00 84.75 95 SER A C 1
ATOM 749 O O . SER A 1 95 ? 19.911 -5.335 -25.670 1.00 84.75 95 SER A O 1
ATOM 751 N N . SER A 1 96 ? 19.643 -3.653 -27.132 1.00 88.69 96 SER A N 1
ATOM 752 C CA . SER A 1 96 ? 20.993 -3.129 -26.907 1.00 88.69 96 SER A CA 1
ATOM 753 C C . SER A 1 96 ? 21.134 -2.569 -25.476 1.00 88.69 96 SER A C 1
ATOM 755 O O . SER A 1 96 ? 20.127 -2.200 -24.854 1.00 88.69 96 SER A O 1
ATOM 757 N N . PRO A 1 97 ? 22.364 -2.482 -24.934 1.00 87.25 97 PRO A N 1
ATOM 758 C CA . PRO A 1 97 ? 22.596 -1.906 -23.608 1.00 87.25 97 PRO A CA 1
ATOM 759 C C . PRO A 1 97 ? 22.052 -0.476 -23.467 1.00 87.25 97 PRO A C 1
ATOM 761 O O . PRO A 1 97 ? 21.319 -0.201 -22.526 1.00 87.25 97 PRO A O 1
ATOM 764 N N . ASP A 1 98 ? 22.296 0.386 -24.460 1.00 89.81 98 ASP A N 1
ATOM 765 C CA . ASP A 1 98 ? 21.812 1.777 -24.488 1.00 89.81 98 ASP A CA 1
ATOM 766 C C . ASP A 1 98 ? 20.276 1.874 -24.398 1.00 89.81 98 ASP A C 1
ATOM 768 O O . ASP A 1 98 ? 19.722 2.638 -23.604 1.00 89.81 98 ASP A O 1
ATOM 772 N N . VAL A 1 99 ? 19.568 1.016 -25.142 1.00 87.38 99 VAL A N 1
ATOM 773 C CA . VAL A 1 99 ? 18.101 0.933 -25.083 1.00 87.38 99 VAL A CA 1
ATOM 774 C C . VAL A 1 99 ? 17.635 0.463 -23.707 1.00 87.38 99 VAL A C 1
ATOM 776 O O . VAL A 1 99 ? 16.638 0.966 -23.192 1.00 87.38 99 VAL A O 1
ATOM 779 N N . SER A 1 100 ? 18.346 -0.487 -23.100 1.00 88.25 100 SER A N 1
ATOM 780 C CA . SER A 1 100 ? 17.996 -1.038 -21.787 1.00 88.25 100 SER A CA 1
ATOM 781 C C . SER A 1 100 ? 18.167 -0.006 -20.669 1.00 88.25 100 SER A C 1
ATOM 783 O O . SER A 1 100 ? 17.292 0.113 -19.808 1.00 88.25 100 SER A O 1
ATOM 785 N N . ASP A 1 101 ? 19.242 0.783 -20.710 1.00 90.19 101 ASP A N 1
ATOM 786 C CA . ASP A 1 101 ? 19.506 1.842 -19.731 1.00 90.19 101 ASP A CA 1
ATOM 787 C C . ASP A 1 101 ? 18.487 2.977 -19.840 1.00 90.19 101 ASP A C 1
ATOM 789 O O . ASP A 1 101 ? 17.908 3.403 -18.834 1.00 90.19 101 ASP A O 1
ATOM 793 N N . ARG A 1 102 ? 18.183 3.411 -21.069 1.00 91.56 102 ARG A N 1
ATOM 794 C CA . ARG A 1 102 ? 17.132 4.401 -21.317 1.00 91.56 102 ARG A CA 1
ATOM 795 C C . ARG A 1 102 ? 15.771 3.913 -20.827 1.00 91.56 102 ARG A C 1
ATOM 797 O O . ARG A 1 102 ? 15.064 4.644 -20.141 1.00 91.56 102 ARG A O 1
ATOM 804 N N . LEU A 1 103 ? 15.429 2.659 -21.116 1.00 92.06 103 LEU A N 1
ATOM 805 C CA . LEU A 1 103 ? 14.174 2.058 -20.678 1.00 92.06 103 LEU A CA 1
ATOM 806 C C . LEU A 1 103 ? 14.075 1.999 -19.151 1.00 92.06 103 LEU A C 1
ATOM 808 O O . LEU A 1 103 ? 13.016 2.276 -18.594 1.00 92.06 103 LEU A O 1
ATOM 812 N N . LYS A 1 104 ? 15.175 1.686 -18.458 1.00 92.75 104 LYS A N 1
ATOM 813 C CA . LYS A 1 104 ? 15.221 1.706 -16.993 1.00 92.75 104 LYS A CA 1
ATOM 814 C C . LYS A 1 104 ? 14.970 3.112 -16.440 1.00 92.75 104 LYS A C 1
ATOM 816 O O . LYS A 1 104 ? 14.209 3.253 -15.481 1.00 92.75 104 LYS A O 1
ATOM 821 N N . ALA A 1 105 ? 15.558 4.142 -17.050 1.00 94.56 105 ALA A N 1
ATOM 822 C CA . ALA A 1 105 ? 15.312 5.534 -16.676 1.00 94.56 105 ALA A CA 1
ATOM 823 C C . ALA A 1 105 ? 13.844 5.941 -16.907 1.00 94.56 105 ALA A C 1
ATOM 825 O O . ALA A 1 105 ? 13.219 6.521 -16.016 1.00 94.56 105 ALA A O 1
ATOM 826 N N . ASP A 1 106 ? 13.264 5.561 -18.049 1.00 95.19 106 ASP A N 1
ATOM 827 C CA . ASP A 1 106 ? 11.860 5.828 -18.378 1.00 95.19 106 ASP A CA 1
ATOM 828 C C . ASP A 1 106 ? 10.902 5.125 -17.399 1.00 95.19 106 ASP A C 1
ATOM 830 O O . ASP A 1 106 ? 9.932 5.724 -16.925 1.00 95.19 106 ASP A O 1
ATOM 834 N N . VAL A 1 107 ? 11.188 3.868 -17.037 1.00 96.25 107 VAL A N 1
ATOM 835 C CA . VAL A 1 107 ? 10.417 3.114 -16.034 1.00 96.25 107 VAL A CA 1
ATOM 836 C C . VAL A 1 107 ? 10.512 3.779 -14.663 1.00 96.25 107 VAL A C 1
ATOM 838 O O . VAL A 1 107 ? 9.495 3.900 -13.980 1.00 96.25 107 VAL A O 1
ATOM 841 N N . GLN A 1 108 ? 11.692 4.257 -14.266 1.00 96.19 108 GLN A N 1
ATOM 842 C CA . GLN A 1 108 ? 11.863 4.954 -12.992 1.00 96.19 108 GLN A CA 1
ATOM 843 C C . GLN A 1 108 ? 11.082 6.275 -12.960 1.00 96.19 108 GLN A C 1
ATOM 845 O O . GLN A 1 108 ? 10.408 6.568 -11.971 1.00 96.19 108 GLN A O 1
ATOM 850 N N . ALA A 1 109 ? 11.108 7.050 -14.046 1.00 96.62 109 ALA A N 1
ATOM 851 C CA . ALA A 1 109 ? 10.317 8.273 -14.164 1.00 96.62 109 ALA A CA 1
ATOM 852 C C . ALA A 1 109 ? 8.806 7.979 -14.107 1.00 96.62 109 ALA A C 1
ATOM 854 O O . ALA A 1 109 ? 8.062 8.645 -13.382 1.00 96.62 109 ALA A O 1
ATOM 855 N N . ALA A 1 110 ? 8.349 6.936 -14.809 1.00 97.12 110 ALA A N 1
ATOM 856 C CA . ALA A 1 110 ? 6.959 6.495 -14.761 1.00 97.12 110 ALA A CA 1
ATOM 857 C C . ALA A 1 110 ? 6.547 6.038 -13.352 1.00 97.12 110 ALA A C 1
ATOM 859 O O . ALA A 1 110 ? 5.440 6.349 -12.912 1.00 97.12 110 ALA A O 1
ATOM 860 N N . ALA A 1 111 ? 7.430 5.342 -12.631 1.00 97.25 111 ALA A N 1
ATOM 861 C CA . ALA A 1 111 ? 7.182 4.878 -11.272 1.00 97.25 111 ALA A CA 1
ATOM 862 C C . ALA A 1 111 ? 6.923 6.043 -10.304 1.00 97.25 111 ALA A C 1
ATOM 864 O O . ALA A 1 111 ? 5.949 5.994 -9.553 1.00 97.25 111 ALA A O 1
ATOM 865 N N . VAL A 1 112 ? 7.717 7.121 -10.372 1.00 97.75 112 VAL A N 1
ATOM 866 C CA . VAL A 1 112 ? 7.504 8.341 -9.565 1.00 97.75 112 VAL A CA 1
ATOM 867 C C . VAL A 1 112 ? 6.100 8.906 -9.790 1.00 97.75 112 VAL A C 1
ATOM 869 O O . VAL A 1 112 ? 5.351 9.105 -8.833 1.00 97.75 112 VAL A O 1
ATOM 872 N N . ILE A 1 113 ? 5.702 9.072 -11.054 1.00 97.94 113 ILE A N 1
ATOM 873 C CA . ILE A 1 113 ? 4.374 9.589 -11.409 1.00 97.94 113 ILE A CA 1
ATOM 874 C C . ILE A 1 113 ? 3.274 8.649 -10.904 1.00 97.94 113 ILE A C 1
ATOM 876 O O . ILE A 1 113 ? 2.290 9.108 -10.328 1.00 97.94 113 ILE A O 1
ATOM 880 N N . CYS A 1 114 ? 3.423 7.337 -11.105 1.00 98.00 114 CYS A N 1
ATOM 881 C CA . CYS A 1 114 ? 2.424 6.355 -10.683 1.00 98.00 114 CYS A CA 1
ATOM 882 C C . CYS A 1 114 ? 2.235 6.355 -9.167 1.00 98.00 114 CYS A C 1
ATOM 884 O O . CYS A 1 114 ? 1.095 6.370 -8.709 1.00 98.00 114 CYS A O 1
ATOM 886 N N . ASN A 1 115 ? 3.330 6.411 -8.404 1.00 97.88 115 ASN A N 1
ATOM 887 C CA . ASN A 1 115 ? 3.281 6.530 -6.952 1.00 97.88 115 ASN A CA 1
ATOM 888 C C . ASN A 1 115 ? 2.515 7.788 -6.537 1.00 97.88 115 ASN A C 1
ATOM 890 O O . ASN A 1 115 ? 1.576 7.699 -5.752 1.00 97.88 115 ASN A O 1
ATOM 894 N N . ASP A 1 116 ? 2.857 8.956 -7.085 1.00 97.94 116 ASP A N 1
ATOM 895 C CA . ASP A 1 116 ? 2.189 10.215 -6.733 1.00 97.94 116 ASP A CA 1
ATOM 896 C C . ASP A 1 116 ? 0.693 10.201 -7.065 1.00 97.94 116 ASP A C 1
ATOM 898 O O . ASP A 1 116 ? -0.129 10.664 -6.266 1.00 97.94 116 ASP A O 1
ATOM 902 N N . ARG A 1 117 ? 0.323 9.629 -8.216 1.00 97.94 117 ARG A N 1
ATOM 903 C CA . ARG A 1 117 ? -1.078 9.487 -8.633 1.00 97.94 117 ARG A CA 1
ATOM 904 C C . ARG A 1 117 ? -1.844 8.511 -7.751 1.00 97.94 117 ARG A C 1
ATOM 906 O O . ARG A 1 117 ? -2.988 8.805 -7.418 1.00 97.94 117 ARG A O 1
ATOM 913 N N . GLU A 1 118 ? -1.216 7.425 -7.313 1.00 97.25 118 GLU A N 1
ATOM 914 C CA . GLU A 1 118 ? -1.794 6.507 -6.330 1.00 97.25 118 GLU A CA 1
ATOM 915 C C . GLU A 1 118 ? -2.056 7.228 -5.000 1.00 97.25 118 GLU A C 1
ATOM 917 O O . GLU A 1 118 ? -3.175 7.200 -4.492 1.00 97.25 118 GLU A O 1
ATOM 922 N N . ARG A 1 119 ? -1.079 7.984 -4.469 1.00 96.38 119 ARG A N 1
ATOM 923 C CA . ARG A 1 119 ? -1.291 8.734 -3.213 1.00 96.38 119 ARG A CA 1
ATOM 924 C C . ARG A 1 119 ? -2.399 9.775 -3.348 1.00 96.38 119 ARG A C 1
ATOM 926 O O . ARG A 1 119 ? -3.109 10.033 -2.376 1.00 96.38 119 ARG A O 1
ATOM 933 N N . LEU A 1 120 ? -2.508 10.417 -4.510 1.00 97.69 120 LEU A N 1
ATOM 934 C CA . LEU A 1 120 ? -3.562 11.388 -4.787 1.00 97.69 120 LEU A CA 1
ATOM 935 C C . LEU A 1 120 ? -4.939 10.717 -4.853 1.00 97.69 120 LEU A C 1
ATOM 937 O O . LEU A 1 120 ? -5.875 11.234 -4.247 1.00 97.69 120 LEU A O 1
ATOM 941 N N . ALA A 1 121 ? -5.045 9.568 -5.524 1.00 97.44 121 ALA A N 1
ATOM 942 C CA . ALA A 1 121 ? -6.278 8.790 -5.600 1.00 97.44 121 ALA A CA 1
ATOM 943 C C . ALA A 1 121 ? -6.750 8.364 -4.200 1.00 97.44 121 ALA A C 1
ATOM 945 O O . ALA A 1 121 ? -7.874 8.691 -3.828 1.00 97.44 121 ALA A O 1
ATOM 946 N N . ASP A 1 122 ? -5.866 7.793 -3.371 1.00 96.25 122 ASP A N 1
ATOM 947 C CA . ASP A 1 122 ? -6.217 7.410 -1.995 1.00 96.25 122 ASP A CA 1
ATOM 948 C C . ASP A 1 122 ? -6.682 8.610 -1.149 1.00 96.25 122 ASP A C 1
ATOM 950 O O . ASP A 1 122 ? -7.493 8.485 -0.232 1.00 96.25 122 ASP A O 1
ATOM 954 N N . LYS A 1 123 ? -6.085 9.793 -1.364 1.00 97.12 123 LYS A N 1
ATOM 955 C CA . LYS A 1 123 ? -6.468 11.018 -0.645 1.00 97.12 123 LYS A CA 1
ATOM 956 C C . LYS A 1 123 ? -7.858 11.486 -1.062 1.00 97.12 123 LYS A C 1
ATOM 958 O O . LYS A 1 123 ? -8.613 11.913 -0.192 1.00 97.12 123 LYS A O 1
ATOM 963 N N . ALA A 1 124 ? -8.166 11.422 -2.355 1.00 97.75 124 ALA A N 1
ATOM 964 C CA . ALA A 1 124 ? -9.475 11.774 -2.884 1.00 97.75 124 ALA A CA 1
ATOM 965 C C . ALA A 1 124 ? -10.552 10.807 -2.374 1.00 97.75 124 ALA A C 1
ATOM 967 O O . ALA A 1 124 ? -11.562 11.260 -1.849 1.00 97.75 124 ALA A O 1
ATOM 968 N N . GLU A 1 125 ? -10.290 9.500 -2.420 1.00 96.69 125 GLU A N 1
ATOM 969 C CA . GLU A 1 125 ? -11.179 8.466 -1.877 1.00 96.69 125 GLU A CA 1
ATOM 970 C C . GLU A 1 125 ? -11.462 8.698 -0.387 1.00 96.69 125 GLU A C 1
ATOM 972 O O . GLU A 1 125 ? -12.610 8.894 0.003 1.00 96.69 125 GLU A O 1
ATOM 977 N N . ARG A 1 126 ? -10.416 8.843 0.442 1.00 94.19 126 ARG A N 1
ATOM 978 C CA . ARG A 1 126 ? -10.576 9.147 1.877 1.00 94.19 126 ARG A CA 1
ATOM 979 C C . ARG A 1 126 ? -11.297 10.466 2.151 1.00 94.19 126 ARG A C 1
ATOM 981 O O . ARG A 1 126 ? -11.846 10.659 3.236 1.00 94.19 126 ARG A O 1
ATOM 988 N N . PHE A 1 127 ? -11.218 11.437 1.246 1.00 96.44 127 PHE A N 1
ATOM 989 C CA . PHE A 1 127 ? -11.974 12.678 1.379 1.00 96.44 127 PHE A CA 1
ATOM 990 C C . PHE A 1 127 ? -13.460 12.441 1.100 1.00 96.44 127 PHE A C 1
ATOM 992 O O . PHE A 1 127 ? -14.283 12.832 1.926 1.00 96.44 127 PHE A O 1
ATOM 999 N N . SER A 1 128 ? -13.784 11.758 0.002 1.00 96.88 128 SER A N 1
ATOM 1000 C CA . SER A 1 128 ? -15.159 11.387 -0.338 1.00 96.88 128 SER A CA 1
ATOM 1001 C C . SER A 1 128 ? -15.804 10.534 0.749 1.00 96.88 128 SER A C 1
ATOM 1003 O O . SER A 1 128 ? -16.904 10.860 1.186 1.00 96.88 128 SER A O 1
ATOM 1005 N N . ASP A 1 129 ? -15.099 9.527 1.265 1.00 94.19 129 ASP A N 1
ATOM 1006 C CA . ASP A 1 129 ? -15.587 8.698 2.368 1.00 94.19 129 ASP A CA 1
ATOM 1007 C C . ASP A 1 129 ? -15.927 9.543 3.592 1.00 94.19 129 ASP A C 1
ATOM 1009 O O . ASP A 1 129 ? -17.027 9.444 4.124 1.00 94.19 129 ASP A O 1
ATOM 1013 N N . ARG A 1 130 ? -15.011 10.420 4.027 1.00 92.44 130 ARG A N 1
ATOM 1014 C CA . ARG A 1 130 ? -15.245 11.298 5.187 1.00 92.44 130 ARG A CA 1
ATOM 1015 C C . ARG A 1 130 ? -16.439 12.219 4.982 1.00 92.44 130 ARG A C 1
ATOM 1017 O O . ARG A 1 130 ? -17.209 12.417 5.916 1.00 92.44 130 ARG A O 1
ATOM 1024 N N . LEU A 1 131 ? -16.594 12.774 3.783 1.00 96.00 131 LEU A N 1
ATOM 1025 C CA . LEU A 1 131 ? -17.728 13.630 3.456 1.00 96.00 131 LEU A CA 1
ATOM 1026 C C . LEU A 1 131 ? -19.047 12.853 3.533 1.00 96.00 131 LEU A C 1
ATOM 1028 O O . LEU A 1 131 ? -20.003 13.332 4.139 1.00 96.00 131 LEU A O 1
ATOM 1032 N N . LEU A 1 132 ? -19.091 11.652 2.953 1.00 94.88 132 LEU A N 1
ATOM 1033 C CA . LEU A 1 132 ? -20.282 10.805 2.959 1.00 94.88 132 LEU A CA 1
ATOM 1034 C C . LEU A 1 132 ? -20.622 10.310 4.370 1.00 94.88 132 LEU A C 1
ATOM 1036 O O . LEU A 1 132 ? -21.785 10.363 4.760 1.00 94.88 132 LEU A O 1
ATOM 1040 N N . ARG A 1 133 ? -19.617 9.926 5.164 1.00 93.12 133 ARG A N 1
ATOM 1041 C CA . ARG A 1 133 ? -19.765 9.553 6.580 1.00 93.12 133 ARG A CA 1
ATOM 1042 C C . ARG A 1 133 ? -20.328 10.704 7.410 1.00 93.12 133 ARG A C 1
ATOM 1044 O O . ARG A 1 133 ? -21.301 10.523 8.131 1.00 93.12 133 ARG A O 1
ATOM 1051 N N . ALA A 1 134 ? -19.777 11.910 7.258 1.00 93.88 134 ALA A N 1
ATOM 1052 C CA . ALA A 1 134 ? -20.286 13.098 7.943 1.00 93.88 134 ALA A CA 1
ATOM 1053 C C . ALA A 1 134 ? -21.719 13.438 7.515 1.00 93.88 134 ALA A C 1
ATOM 1055 O O . ALA A 1 134 ? -22.544 13.800 8.351 1.00 93.88 134 ALA A O 1
ATOM 1056 N N . ARG A 1 135 ? -22.031 13.301 6.219 1.00 95.25 135 ARG A N 1
ATOM 1057 C CA . ARG A 1 135 ? -23.386 13.524 5.710 1.00 95.25 135 ARG A CA 1
ATOM 1058 C C . ARG A 1 135 ? -24.378 12.519 6.288 1.00 95.25 135 ARG A C 1
ATOM 1060 O O . ARG A 1 135 ? -25.467 12.935 6.656 1.00 95.25 135 ARG A O 1
ATOM 1067 N N . PHE A 1 136 ? -24.000 11.247 6.372 1.00 93.44 136 PHE A N 1
ATOM 1068 C CA . PHE A 1 136 ? -24.813 10.194 6.971 1.00 93.44 136 PHE A CA 1
ATOM 1069 C C . PHE A 1 136 ? -25.061 10.461 8.465 1.00 93.44 136 PHE A C 1
ATOM 1071 O O . PHE A 1 136 ? -26.203 10.477 8.904 1.00 93.44 136 PHE A O 1
ATOM 1078 N N . MET A 1 137 ? -24.013 10.782 9.232 1.00 93.94 137 MET A N 1
ATOM 1079 C CA . MET A 1 137 ? -24.125 11.035 10.677 1.00 93.94 137 MET A CA 1
ATOM 1080 C C . MET A 1 137 ? -24.863 12.326 11.046 1.00 93.94 137 MET A C 1
ATOM 1082 O O . MET A 1 137 ? -25.227 12.505 12.206 1.00 93.94 137 MET A O 1
ATOM 1086 N N . ALA A 1 138 ? -25.098 13.227 10.089 1.00 95.50 138 ALA A N 1
ATOM 1087 C CA . ALA A 1 138 ? -25.851 14.455 10.333 1.00 95.50 138 ALA A CA 1
ATOM 1088 C C . ALA A 1 138 ? -27.291 14.175 10.795 1.00 95.50 138 ALA A C 1
ATOM 1090 O O . ALA A 1 138 ? -27.820 14.930 11.608 1.00 95.50 138 ALA A O 1
ATOM 1091 N N . ASP A 1 139 ? -27.890 13.080 10.322 1.00 95.44 139 ASP A N 1
ATOM 1092 C CA . ASP A 1 139 ? -29.255 12.685 10.682 1.00 95.44 139 ASP A CA 1
ATOM 1093 C C . ASP A 1 139 ? -29.317 11.923 12.026 1.00 95.44 139 ASP A C 1
ATOM 1095 O O . ASP A 1 139 ? -30.402 11.653 12.529 1.00 95.44 139 ASP A O 1
ATOM 1099 N N . HIS A 1 140 ? -28.161 11.637 12.637 1.00 92.88 140 HIS A N 1
ATOM 1100 C CA . HIS A 1 140 ? -28.002 10.826 13.853 1.00 92.88 140 HIS A CA 1
ATOM 1101 C C . HIS A 1 140 ? -27.531 11.634 15.076 1.00 92.88 140 HIS A C 1
ATOM 1103 O O . HIS A 1 140 ? -27.002 11.100 16.056 1.00 92.88 140 HIS A O 1
ATOM 1109 N N . I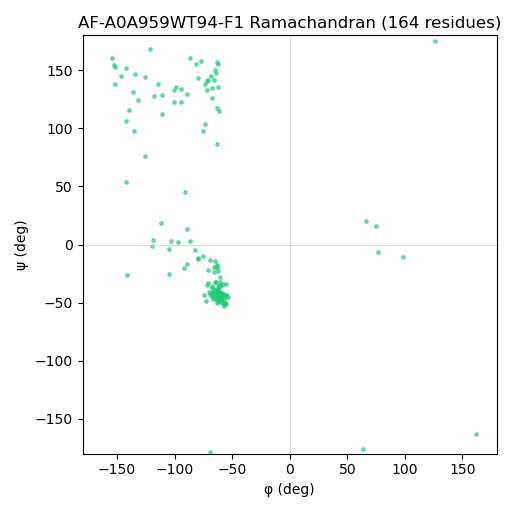LE A 1 141 ? -27.678 12.960 15.034 1.00 95.50 141 ILE A N 1
ATOM 1110 C CA . ILE A 1 141 ? -27.266 13.838 16.133 1.00 95.50 141 ILE A CA 1
ATOM 1111 C C . ILE A 1 141 ? -28.154 13.599 17.362 1.00 95.50 141 ILE A C 1
ATOM 1113 O O . ILE A 1 141 ? -29.374 13.724 17.300 1.00 95.50 141 ILE A O 1
ATOM 1117 N N . GLY A 1 142 ? -27.517 13.325 18.505 1.00 96.19 142 GLY A N 1
ATOM 1118 C CA . GLY A 1 142 ? -28.185 13.046 19.782 1.00 96.19 142 GLY A CA 1
ATOM 1119 C C . GLY A 1 142 ? -28.319 11.555 20.098 1.00 96.19 142 GLY A C 1
ATOM 1120 O O . GLY A 1 142 ? -28.635 11.202 21.233 1.00 96.19 142 GLY A O 1
ATOM 1121 N N . GLU A 1 143 ? -28.030 10.684 19.132 1.00 94.69 143 GLU A N 1
ATOM 1122 C CA . GLU A 1 143 ? -27.950 9.243 19.353 1.00 94.69 143 GLU A CA 1
ATOM 1123 C C . GLU A 1 143 ? -26.638 8.850 20.051 1.00 94.69 143 GLU A C 1
ATOM 1125 O O . GLU A 1 143 ? -25.642 9.577 20.028 1.00 94.69 143 GLU A O 1
ATOM 1130 N N . SER A 1 144 ? -26.645 7.687 20.705 1.00 93.44 144 SER A N 1
ATOM 1131 C CA . SER A 1 144 ? -25.486 7.128 21.408 1.00 93.44 144 SER A CA 1
ATOM 1132 C C . SER A 1 144 ? -25.027 5.846 20.729 1.00 93.44 144 SER A C 1
ATOM 1134 O O . SER A 1 144 ? -25.851 5.005 20.377 1.00 93.44 144 SER A O 1
ATOM 1136 N N . TYR A 1 145 ? -23.711 5.693 20.593 1.00 91.75 145 TYR A N 1
ATOM 1137 C CA . TYR A 1 145 ? -23.091 4.560 19.916 1.00 91.75 145 TYR A CA 1
ATOM 1138 C C . TYR A 1 145 ? -21.930 4.008 20.732 1.00 91.75 145 TYR A C 1
ATOM 1140 O O . TYR A 1 145 ? -21.184 4.766 21.358 1.00 91.75 145 TYR A O 1
ATOM 1148 N N . ASP A 1 146 ? -21.739 2.694 20.649 1.00 91.62 146 ASP A N 1
ATOM 1149 C CA . ASP A 1 146 ? -20.492 2.066 21.064 1.00 91.62 146 ASP A CA 1
ATOM 1150 C C . ASP A 1 146 ? -19.385 2.405 20.059 1.00 91.62 146 ASP A C 1
ATOM 1152 O O . ASP A 1 146 ? -19.596 2.439 18.842 1.00 91.62 146 ASP A O 1
ATOM 1156 N N . GLY A 1 147 ? -18.179 2.648 20.564 1.00 89.44 147 GLY A N 1
ATOM 1157 C CA . GLY A 1 147 ? -17.054 3.024 19.723 1.00 89.44 147 GLY A CA 1
ATOM 1158 C C . GLY A 1 147 ? -15.705 2.668 20.326 1.00 89.44 147 GLY A C 1
ATOM 1159 O O . GLY A 1 147 ? -15.558 2.450 21.528 1.00 89.44 147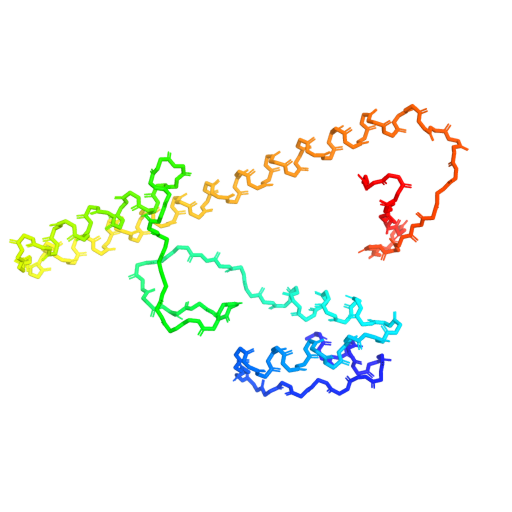 GLY A O 1
ATOM 1160 N N . VAL A 1 148 ? -14.698 2.619 19.460 1.00 86.12 148 VAL A N 1
ATOM 1161 C CA . VAL A 1 148 ? -13.316 2.295 19.818 1.00 86.12 148 VAL A CA 1
ATOM 1162 C C . VAL A 1 148 ? -12.458 3.543 19.663 1.00 86.12 148 VAL A C 1
ATOM 1164 O O . VAL A 1 148 ? -12.462 4.177 18.609 1.00 86.12 148 VAL A O 1
ATOM 1167 N N . VAL A 1 149 ? -11.688 3.891 20.697 1.00 87.44 149 VAL A N 1
ATOM 1168 C CA . VAL A 1 149 ? -10.717 4.993 20.619 1.00 87.44 149 VAL A CA 1
ATOM 1169 C C . VAL A 1 149 ? -9.677 4.666 19.546 1.00 87.44 149 VAL A C 1
ATOM 1171 O O . VAL A 1 149 ? -8.920 3.704 19.672 1.00 87.44 149 VAL A O 1
ATOM 1174 N N . SER A 1 150 ? -9.650 5.463 18.480 1.00 84.25 150 SER A N 1
ATOM 1175 C CA . SER A 1 150 ? -8.810 5.242 17.300 1.00 84.25 150 SER A CA 1
ATOM 1176 C C . SER A 1 150 ? -7.602 6.167 17.228 1.00 84.25 150 SER A C 1
ATOM 1178 O O . SER A 1 150 ? -6.608 5.814 16.595 1.00 84.25 150 SER A O 1
ATOM 1180 N N . ASP A 1 151 ? -7.676 7.345 17.851 1.00 84.12 151 ASP A N 1
ATOM 1181 C CA . ASP A 1 151 ? -6.545 8.270 17.943 1.00 84.12 151 ASP A CA 1
ATOM 1182 C C . ASP A 1 151 ? -6.648 9.152 19.194 1.00 84.12 151 ASP A C 1
ATOM 1184 O O . ASP A 1 151 ? -7.742 9.404 19.704 1.00 84.12 151 ASP A O 1
ATOM 1188 N N . VAL A 1 152 ? -5.506 9.632 19.680 1.00 87.06 152 VAL A N 1
ATOM 1189 C CA . VAL A 1 152 ? -5.409 10.485 20.872 1.00 87.06 152 VAL A CA 1
ATOM 1190 C C . VAL A 1 152 ? -4.522 11.678 20.552 1.00 87.06 152 VAL A C 1
ATOM 1192 O O . VAL A 1 152 ? -3.368 11.526 20.150 1.00 87.06 152 VAL A O 1
ATOM 1195 N N . THR A 1 153 ? -5.050 12.879 20.760 1.00 89.75 153 THR A N 1
ATOM 1196 C CA . THR A 1 153 ? -4.336 14.140 20.555 1.00 89.75 153 THR A CA 1
ATO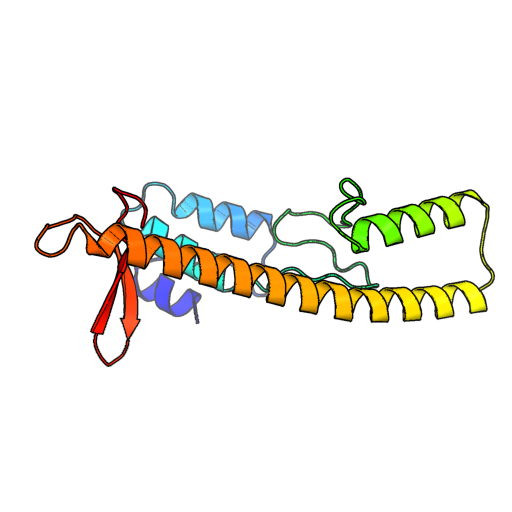M 1197 C C . THR A 1 153 ? -4.295 14.939 21.856 1.00 89.75 153 THR A C 1
ATOM 1199 O O . THR A 1 153 ? -4.999 14.638 22.816 1.00 89.75 153 THR A O 1
ATOM 1202 N N . GLY A 1 154 ? -3.481 15.997 21.910 1.00 92.94 154 GLY A N 1
ATOM 1203 C CA . GLY A 1 154 ? -3.415 16.856 23.100 1.00 92.94 154 GLY A CA 1
ATOM 1204 C C . GLY A 1 154 ? -4.727 17.583 23.429 1.00 92.94 154 GLY A C 1
ATOM 1205 O O . GLY A 1 154 ? -4.886 18.049 24.551 1.00 92.94 154 GLY A O 1
ATOM 1206 N N . PHE A 1 155 ? -5.656 17.680 22.471 1.00 93.06 155 PHE A N 1
ATOM 1207 C CA . PHE A 1 155 ? -6.940 18.367 22.638 1.00 93.06 155 PHE A CA 1
ATOM 1208 C C . PHE A 1 155 ? -8.133 17.413 22.789 1.00 93.06 155 PHE A C 1
ATOM 1210 O O . PHE A 1 155 ? -9.250 17.882 22.990 1.00 93.06 155 PHE A O 1
ATOM 1217 N N . GLY A 1 156 ? -7.936 16.096 22.676 1.00 94.75 156 GLY A N 1
ATOM 1218 C CA . GLY A 1 156 ? -9.032 15.144 22.814 1.00 94.75 156 GLY A CA 1
ATOM 1219 C C . GLY A 1 156 ? -8.745 13.766 22.232 1.00 94.75 156 GLY A C 1
ATOM 1220 O O . GLY A 1 156 ? -7.604 13.385 21.974 1.00 94.75 156 GLY A O 1
ATOM 1221 N N . VAL A 1 157 ? -9.819 13.008 22.031 1.00 94.12 157 VAL A N 1
ATOM 1222 C CA . VAL A 1 157 ? -9.779 11.642 21.504 1.00 94.12 157 VAL A CA 1
ATOM 1223 C C . VAL A 1 157 ? -10.683 11.522 20.286 1.00 94.12 157 VAL A C 1
ATOM 1225 O O . VAL A 1 157 ? -11.752 12.128 20.233 1.00 94.12 157 VAL A O 1
ATOM 1228 N N . PHE A 1 158 ? -10.252 10.725 19.314 1.00 91.31 158 PHE A N 1
ATOM 1229 C CA . PHE A 1 158 ? -11.075 10.313 18.185 1.00 91.31 158 PHE A CA 1
ATOM 1230 C C . PHE A 1 158 ? -11.599 8.905 18.445 1.00 91.31 158 PHE A C 1
ATOM 1232 O O . PHE A 1 158 ? -10.835 8.015 18.826 1.00 91.31 158 PHE A O 1
ATOM 1239 N N . VAL A 1 159 ? -12.897 8.709 18.226 1.00 91.62 159 VAL A N 1
ATOM 1240 C CA . VAL A 1 159 ? -13.592 7.435 18.428 1.00 91.62 159 VAL A CA 1
ATOM 1241 C C . VAL A 1 159 ? -14.150 6.977 17.085 1.00 91.62 159 VAL A C 1
ATOM 1243 O O . VAL A 1 159 ? -14.824 7.742 16.403 1.00 91.62 159 VAL A O 1
ATOM 1246 N N . THR A 1 160 ? -13.841 5.742 16.696 1.00 89.56 160 THR A N 1
ATOM 1247 C CA . THR A 1 160 ? -14.433 5.080 15.527 1.00 89.56 160 THR A CA 1
ATOM 1248 C C . THR A 1 160 ? -15.702 4.351 15.955 1.00 89.56 160 THR A C 1
ATOM 1250 O O . THR A 1 160 ? -15.656 3.577 16.913 1.00 89.56 160 THR A O 1
ATOM 1253 N N . VAL A 1 161 ? -16.807 4.579 15.244 1.00 90.75 161 VAL A N 1
ATOM 1254 C CA . VAL A 1 161 ? -18.086 3.886 15.453 1.00 90.75 161 VAL A CA 1
ATOM 1255 C C . VAL A 1 161 ? -18.142 2.697 14.496 1.00 90.75 161 VAL A C 1
ATOM 1257 O O . VAL A 1 161 ? -17.958 2.852 13.291 1.00 90.75 161 VAL A O 1
ATOM 1260 N N . GLU A 1 162 ? -18.318 1.488 15.029 1.00 79.81 162 GLU A N 1
ATOM 1261 C CA . GLU A 1 162 ? -18.258 0.262 14.214 1.00 79.81 162 GLU A CA 1
ATOM 1262 C C . GLU A 1 162 ? -19.621 -0.177 13.682 1.00 79.81 162 GLU A C 1
ATOM 1264 O O . GLU A 1 162 ? -19.684 -0.923 12.705 1.00 79.81 162 GLU A O 1
ATOM 1269 N N . ASN A 1 163 ? -20.706 0.288 14.307 1.00 76.31 163 ASN A N 1
ATOM 1270 C CA . ASN A 1 163 ? -22.063 -0.039 13.902 1.00 76.31 163 ASN A CA 1
ATOM 1271 C C . ASN A 1 163 ? -23.006 1.175 14.056 1.00 76.31 163 ASN A C 1
ATOM 1273 O O . ASN A 1 163 ? -23.367 1.503 15.188 1.00 76.31 163 ASN A O 1
ATOM 1277 N N . PRO A 1 164 ? -23.424 1.826 12.954 1.00 71.44 164 PRO A N 1
ATOM 1278 C CA . PRO A 1 164 ? -22.983 1.586 11.575 1.00 71.44 164 PRO A CA 1
ATOM 1279 C C . PRO A 1 164 ? -21.480 1.870 11.411 1.00 71.44 164 PRO A C 1
ATOM 1281 O O . PRO A 1 164 ? -20.908 2.617 12.195 1.00 71.44 164 PRO A O 1
ATOM 1284 N N . TYR A 1 165 ? -20.817 1.257 10.424 1.00 67.94 165 TYR A N 1
ATOM 1285 C CA . TYR A 1 165 ? -19.406 1.559 10.160 1.00 67.94 165 TYR A CA 1
ATOM 1286 C C . TYR A 1 165 ? -19.300 2.934 9.496 1.00 67.94 165 TYR A C 1
ATOM 1288 O O . TYR A 1 165 ? -19.609 3.079 8.308 1.00 67.94 165 TYR A O 1
ATOM 1296 N N . VAL A 1 166 ? -18.880 3.935 10.271 1.00 62.25 166 VAL A N 1
ATOM 1297 C CA . VAL A 1 166 ? -18.787 5.348 9.863 1.00 62.25 166 VAL A CA 1
ATOM 1298 C C . VAL A 1 166 ? -17.471 5.966 10.293 1.00 62.25 166 VAL A C 1
ATOM 1300 O O . VAL A 1 166 ? -16.876 5.559 11.310 1.00 62.25 166 VAL A O 1
#

Solvent-accessible surface area (backbone atoms only — not comparable to full-atom values): 10030 Å² total; per-residue (Å²): 113,56,64,58,56,36,44,77,72,76,35,82,72,82,64,61,97,78,60,49,53,65,54,51,51,54,56,48,57,72,26,62,93,46,96,63,18,67,61,54,43,48,49,57,59,68,69,53,80,79,87,76,62,62,70,65,90,80,38,36,63,95,78,64,36,75,69,76,78,67,60,92,47,46,91,85,33,67,65,12,41,50,46,54,52,50,52,54,48,58,72,76,45,88,72,56,70,71,57,48,55,50,49,46,53,52,44,36,55,49,19,55,54,51,43,53,50,50,57,48,50,56,50,51,51,57,46,52,52,50,52,53,38,53,60,59,50,62,82,51,74,89,68,86,75,69,63,46,81,72,46,78,54,100,90,49,74,42,68,40,35,69,74,71,76,88

Mean predicted aligned error: 5.86 Å